Protein AF-A0A6V7JJ59-F1 (afdb_monomer_lite)

Structure (mmCIF, N/CA/C/O backbone):
data_AF-A0A6V7JJ59-F1
#
_entry.id   AF-A0A6V7JJ59-F1
#
loop_
_atom_site.group_PDB
_atom_site.id
_atom_site.type_symbol
_atom_site.label_atom_id
_atom_site.label_alt_id
_atom_site.label_comp_id
_atom_site.label_asym_id
_atom_site.label_entity_id
_atom_site.label_seq_id
_atom_site.pdbx_PDB_ins_code
_atom_site.Cartn_x
_atom_site.Cartn_y
_atom_site.Cartn_z
_atom_site.occupancy
_atom_site.B_iso_or_equiv
_atom_site.auth_seq_id
_atom_site.auth_comp_id
_atom_site.auth_asym_id
_atom_site.auth_atom_id
_atom_site.pdbx_PDB_model_num
ATOM 1 N N . HIS A 1 1 ? 4.811 9.985 -15.281 1.00 83.25 1 HIS A N 1
ATOM 2 C CA . HIS A 1 1 ? 3.683 9.037 -15.397 1.00 83.25 1 HIS A CA 1
ATOM 3 C C . HIS A 1 1 ? 2.992 9.279 -16.733 1.00 83.25 1 HIS A C 1
ATOM 5 O O . HIS A 1 1 ? 3.096 10.385 -17.253 1.00 83.25 1 HIS A O 1
ATOM 11 N N . TYR A 1 2 ? 2.347 8.267 -17.303 1.00 92.44 2 TYR A N 1
ATOM 12 C CA . TYR A 1 2 ? 1.608 8.367 -18.569 1.00 92.44 2 TYR A CA 1
ATOM 13 C C . TYR A 1 2 ? 0.439 7.370 -18.578 1.00 92.44 2 TYR A C 1
ATOM 15 O O . TYR A 1 2 ? 0.347 6.548 -17.668 1.00 92.44 2 TYR A O 1
ATOM 23 N N . GLN A 1 3 ? -0.459 7.449 -19.565 1.00 94.62 3 GLN A N 1
ATOM 24 C CA . GLN A 1 3 ? -1.525 6.460 -19.764 1.00 94.62 3 GLN A CA 1
ATOM 25 C C . GLN A 1 3 ? -1.158 5.477 -20.883 1.00 94.62 3 GLN A C 1
ATOM 27 O O . GLN A 1 3 ? -0.693 5.909 -21.938 1.00 94.62 3 GLN A O 1
ATOM 32 N N . ASP A 1 4 ? -1.352 4.175 -20.656 1.00 92.69 4 ASP A N 1
ATOM 33 C CA . ASP A 1 4 ? -1.172 3.144 -21.687 1.00 92.69 4 ASP A CA 1
ATOM 34 C C . ASP A 1 4 ? -2.335 3.132 -22.707 1.00 92.69 4 ASP A C 1
ATOM 36 O O . ASP A 1 4 ? -3.289 3.910 -22.617 1.00 92.69 4 ASP A O 1
ATOM 40 N N . THR A 1 5 ? -2.286 2.221 -23.684 1.00 95.44 5 THR A N 1
ATOM 41 C CA . THR A 1 5 ? -3.347 2.063 -24.699 1.00 95.44 5 THR A CA 1
ATOM 42 C C . THR A 1 5 ? -4.709 1.687 -24.109 1.00 95.44 5 THR A C 1
ATOM 44 O O . THR A 1 5 ? -5.734 1.887 -24.757 1.00 95.44 5 THR A O 1
ATOM 47 N N . ASN A 1 6 ? -4.731 1.175 -22.879 1.00 95.38 6 ASN A N 1
ATOM 48 C CA . ASN A 1 6 ? -5.925 0.800 -22.132 1.00 95.38 6 ASN A CA 1
ATOM 49 C C . ASN A 1 6 ? -6.365 1.898 -21.145 1.00 95.38 6 ASN A C 1
ATOM 51 O O . ASN A 1 6 ? -7.271 1.670 -20.347 1.00 95.38 6 ASN A O 1
ATOM 55 N N . LYS A 1 7 ? -5.758 3.094 -21.208 1.00 93.94 7 LYS A N 1
ATOM 56 C CA . LYS A 1 7 ? -5.994 4.230 -20.301 1.00 93.94 7 LYS A CA 1
ATOM 57 C C . LYS A 1 7 ? -5.618 3.952 -18.839 1.00 93.94 7 LYS A C 1
ATOM 59 O O . LYS A 1 7 ? -6.077 4.664 -17.945 1.00 93.94 7 LYS A O 1
ATOM 64 N N . ASN A 1 8 ? -4.763 2.965 -18.576 1.00 93.75 8 ASN A N 1
ATOM 65 C CA . ASN A 1 8 ? -4.216 2.736 -17.242 1.00 93.75 8 ASN A CA 1
ATOM 66 C C . ASN A 1 8 ? -3.063 3.696 -16.973 1.00 93.75 8 ASN A C 1
ATOM 68 O O . ASN A 1 8 ? -2.225 3.929 -17.843 1.00 93.75 8 ASN A O 1
ATOM 72 N N . TRP A 1 9 ? -2.968 4.199 -15.743 1.00 93.50 9 TRP A N 1
ATOM 73 C CA . TRP A 1 9 ? -1.807 4.971 -15.315 1.00 93.50 9 TRP A CA 1
ATOM 74 C C . TRP A 1 9 ? -0.579 4.077 -15.141 1.00 93.50 9 TRP A C 1
ATOM 76 O O . TRP A 1 9 ? -0.592 3.125 -14.360 1.00 93.50 9 TRP A O 1
ATOM 86 N N . VAL A 1 10 ? 0.500 4.440 -15.830 1.00 93.94 10 VAL A N 1
ATOM 87 C CA . VAL A 1 10 ? 1.815 3.811 -15.727 1.00 93.94 10 VAL A CA 1
ATOM 88 C C . VAL A 1 10 ? 2.790 4.763 -15.040 1.00 93.94 10 VAL A C 1
ATOM 90 O O . VAL A 1 10 ? 2.888 5.957 -15.361 1.00 93.94 10 VAL A O 1
ATOM 93 N N . PHE A 1 11 ? 3.537 4.208 -14.089 1.00 94.56 11 PHE A N 1
ATOM 94 C CA . PHE A 1 11 ? 4.533 4.910 -13.293 1.00 94.56 11 PHE A CA 1
ATOM 95 C C . PHE A 1 11 ? 5.925 4.354 -13.583 1.00 94.56 11 PHE A C 1
ATOM 97 O O . PHE A 1 11 ? 6.100 3.159 -13.806 1.00 94.56 11 PHE A O 1
ATOM 104 N N . THR A 1 12 ? 6.909 5.244 -13.562 1.00 95.31 12 THR A N 1
ATOM 105 C CA . THR A 1 12 ? 8.328 4.901 -13.636 1.00 95.31 12 THR A CA 1
ATOM 106 C C . THR A 1 12 ? 8.970 5.455 -12.378 1.00 95.31 12 THR A C 1
ATOM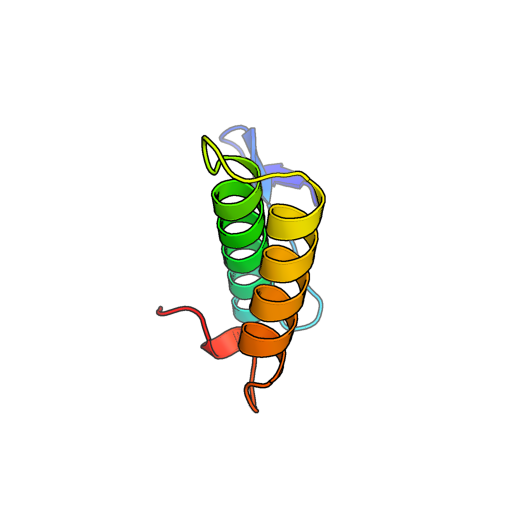 108 O O . THR A 1 12 ? 8.799 6.640 -12.087 1.00 95.31 12 THR A O 1
ATOM 111 N N . CYS A 1 13 ? 9.652 4.595 -11.630 1.00 92.81 13 CYS A N 1
ATOM 112 C CA . CYS A 1 13 ? 10.295 4.927 -10.364 1.00 92.81 13 CYS A CA 1
ATOM 113 C C . CYS A 1 13 ? 11.818 4.793 -10.517 1.00 92.81 13 CYS A C 1
ATOM 115 O O . CYS A 1 13 ? 12.288 4.085 -11.412 1.00 92.81 13 CYS A O 1
ATOM 117 N N . GLN A 1 14 ? 12.584 5.503 -9.688 1.00 94.06 14 GLN A N 1
ATOM 118 C CA . GLN A 1 14 ? 14.040 5.616 -9.843 1.00 94.06 14 GLN A CA 1
ATOM 119 C C . GLN A 1 14 ? 14.766 4.291 -9.586 1.00 94.06 14 GLN A C 1
ATOM 121 O O . GLN A 1 14 ? 15.811 4.032 -10.175 1.00 94.06 14 GLN A O 1
ATOM 126 N N . HIS A 1 15 ? 14.180 3.429 -8.759 1.00 90.31 15 HIS A N 1
ATOM 127 C CA . HIS A 1 15 ? 14.708 2.124 -8.376 1.00 90.31 15 HIS A CA 1
ATOM 128 C C . HIS A 1 15 ? 13.963 0.967 -9.071 1.00 90.31 15 HIS A C 1
ATOM 130 O O . HIS A 1 15 ? 13.956 -0.167 -8.593 1.00 90.31 15 HIS A O 1
ATOM 136 N N . GLY A 1 16 ? 13.330 1.236 -10.219 1.00 90.12 16 GLY A N 1
ATOM 137 C CA . GLY A 1 16 ? 12.710 0.217 -11.068 1.00 90.12 16 GLY A CA 1
ATOM 138 C C . GLY A 1 16 ? 11.323 -0.254 -10.611 1.00 90.12 16 GLY A C 1
ATOM 139 O O . GLY A 1 16 ? 10.616 0.418 -9.856 1.00 90.12 16 GLY A O 1
ATOM 140 N N . SER A 1 17 ? 10.895 -1.411 -11.128 1.00 90.56 17 SER A N 1
ATOM 141 C CA . SER A 1 17 ? 9.533 -1.933 -10.944 1.00 90.56 17 SER A CA 1
ATOM 142 C C . SER A 1 17 ? 9.222 -2.331 -9.502 1.00 90.56 17 SER A C 1
ATOM 144 O O . SER A 1 17 ? 8.089 -2.136 -9.061 1.00 90.56 17 SER A O 1
ATOM 146 N N . SER A 1 18 ? 10.205 -2.837 -8.755 1.00 89.56 18 SER A N 1
ATOM 147 C CA . SER A 1 18 ? 10.027 -3.237 -7.354 1.00 89.56 18 SER A CA 1
ATOM 148 C C . SER A 1 18 ? 9.677 -2.041 -6.460 1.00 89.56 18 SER A C 1
ATOM 150 O O . SER A 1 18 ? 8.754 -2.139 -5.658 1.00 89.56 18 SER A O 1
ATOM 152 N N . GLU A 1 19 ? 10.309 -0.875 -6.652 1.00 91.25 19 GLU A N 1
ATOM 153 C CA . GLU A 1 19 ? 9.928 0.354 -5.932 1.00 91.25 19 GLU A CA 1
ATOM 154 C C . GLU A 1 19 ? 8.514 0.805 -6.303 1.00 91.25 19 GLU A C 1
ATOM 156 O O . GLU A 1 19 ? 7.712 1.111 -5.423 1.00 91.25 19 GLU A O 1
ATOM 161 N N . CYS A 1 20 ? 8.160 0.799 -7.593 1.00 92.38 20 CYS A N 1
ATOM 162 C CA . CYS A 1 20 ? 6.797 1.140 -8.002 1.00 92.38 20 CYS A CA 1
ATOM 163 C C . CYS A 1 20 ? 5.751 0.192 -7.389 1.00 92.38 20 CYS A C 1
ATOM 165 O O . CYS A 1 20 ? 4.658 0.633 -7.024 1.00 92.38 20 CYS A O 1
ATOM 167 N N . ARG A 1 21 ? 6.078 -1.099 -7.254 1.00 91.06 21 ARG A N 1
ATOM 168 C CA . ARG A 1 21 ? 5.225 -2.096 -6.594 1.00 91.06 21 ARG A CA 1
ATOM 169 C C . ARG A 1 21 ? 5.103 -1.818 -5.095 1.00 91.06 21 ARG A C 1
ATOM 171 O O . ARG A 1 21 ? 3.983 -1.811 -4.586 1.00 91.06 21 ARG A O 1
ATOM 178 N N . GLY A 1 22 ? 6.219 -1.515 -4.429 1.00 91.88 22 GLY A N 1
ATOM 179 C CA . GLY A 1 22 ? 6.268 -1.071 -3.033 1.00 91.88 22 GLY A CA 1
ATOM 180 C C . GLY A 1 22 ? 5.375 0.143 -2.780 1.00 91.88 22 GLY A C 1
ATOM 181 O O . GLY A 1 22 ? 4.472 0.087 -1.949 1.00 91.88 22 GLY A O 1
ATOM 182 N N . ASN A 1 23 ? 5.529 1.194 -3.589 1.00 93.06 23 ASN A N 1
ATOM 183 C CA . ASN A 1 23 ? 4.720 2.412 -3.504 1.00 93.06 23 ASN A CA 1
ATOM 184 C C . ASN A 1 23 ? 3.224 2.128 -3.691 1.00 93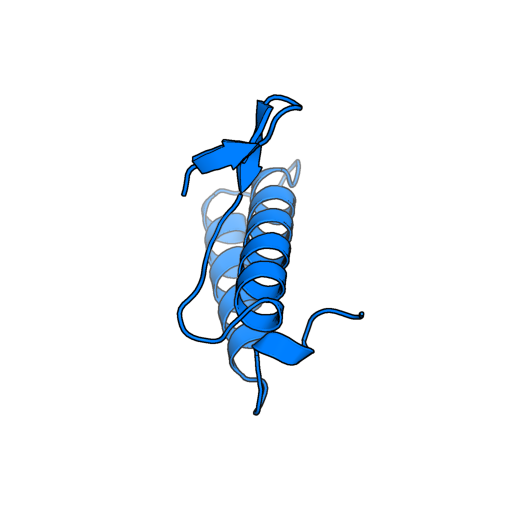.06 23 ASN A C 1
ATOM 186 O O . ASN A 1 23 ? 2.386 2.674 -2.971 1.00 93.06 23 ASN A O 1
ATOM 190 N N . LYS A 1 24 ? 2.873 1.247 -4.637 1.00 93.44 24 LYS A N 1
ATOM 191 C CA . LYS A 1 24 ? 1.482 0.836 -4.860 1.00 93.44 24 LYS A CA 1
ATOM 192 C C . LYS A 1 24 ? 0.915 0.087 -3.651 1.00 93.44 24 LYS A C 1
ATOM 194 O O . LYS A 1 24 ? -0.198 0.388 -3.229 1.00 93.44 24 LYS A O 1
ATOM 199 N N . ALA A 1 25 ? 1.664 -0.852 -3.077 1.00 93.19 25 ALA A N 1
ATOM 200 C CA . ALA A 1 25 ? 1.228 -1.596 -1.897 1.00 93.19 25 ALA A CA 1
ATOM 201 C C . ALA A 1 25 ? 1.086 -0.693 -0.664 1.00 93.19 25 ALA A C 1
ATOM 203 O O . ALA A 1 25 ? 0.092 -0.794 0.054 1.00 93.19 25 ALA A O 1
ATOM 204 N N . GLN A 1 26 ? 2.026 0.234 -0.454 1.00 94.75 26 GLN A N 1
ATOM 205 C CA . GLN A 1 26 ? 1.944 1.221 0.621 1.00 94.75 26 GLN A CA 1
ATOM 206 C C . GLN A 1 26 ? 0.704 2.114 0.466 1.00 94.75 26 GLN A C 1
ATOM 208 O O . GLN A 1 26 ? -0.001 2.349 1.446 1.00 94.75 26 GLN A O 1
ATOM 213 N N . ALA A 1 27 ? 0.380 2.554 -0.756 1.00 95.88 27 ALA A N 1
ATOM 214 C CA . ALA A 1 27 ? -0.845 3.308 -1.019 1.00 95.88 27 ALA A CA 1
ATOM 215 C C . ALA A 1 27 ? -2.109 2.503 -0.666 1.00 95.88 27 ALA A C 1
ATOM 217 O O . ALA A 1 27 ? -2.999 3.030 -0.003 1.00 95.88 27 ALA A O 1
ATOM 218 N N . CYS A 1 28 ? -2.169 1.218 -1.035 1.00 96.00 28 CYS A N 1
ATOM 219 C CA . CYS A 1 28 ? -3.281 0.340 -0.657 1.00 96.00 28 CYS A CA 1
ATOM 220 C C . CYS A 1 28 ? -3.388 0.136 0.864 1.00 96.00 28 CYS A C 1
ATOM 222 O O . CYS A 1 28 ? -4.491 0.140 1.404 1.00 96.00 28 CYS A O 1
ATOM 224 N N . GLY A 1 29 ? -2.264 -0.025 1.568 1.00 95.69 29 GLY A N 1
ATOM 225 C CA . GLY A 1 29 ? -2.263 -0.169 3.027 1.00 95.69 29 GLY A CA 1
ATOM 226 C C . GLY A 1 29 ? -2.769 1.087 3.741 1.00 95.69 29 GLY A C 1
ATOM 227 O O . GLY A 1 29 ? -3.595 0.994 4.649 1.00 95.69 29 GLY A O 1
ATOM 228 N N . LEU A 1 30 ? -2.344 2.269 3.283 1.00 97.62 30 LEU A N 1
ATOM 229 C CA . LEU A 1 30 ? -2.839 3.549 3.797 1.00 97.62 30 LEU A CA 1
ATOM 230 C C . LEU A 1 30 ? -4.334 3.744 3.514 1.00 97.62 30 LEU A C 1
ATOM 232 O O . LEU A 1 30 ? -5.067 4.195 4.397 1.00 97.62 30 LEU A O 1
ATOM 236 N N . ASP A 1 31 ? -4.802 3.367 2.323 1.00 98.12 31 ASP A N 1
ATOM 237 C CA . ASP A 1 31 ? -6.223 3.416 1.967 1.00 98.12 31 ASP A CA 1
ATOM 238 C C . ASP A 1 31 ? -7.065 2.506 2.875 1.00 98.12 31 ASP A C 1
ATOM 240 O O . ASP A 1 31 ? -8.074 2.948 3.435 1.00 98.12 31 ASP A O 1
ATOM 244 N N . ALA A 1 32 ? -6.594 1.282 3.133 1.00 97.69 32 ALA A N 1
ATOM 245 C CA . ALA A 1 32 ? -7.246 0.345 4.045 1.00 97.69 32 ALA A CA 1
ATOM 246 C C . ALA A 1 32 ? -7.343 0.898 5.478 1.00 97.69 32 ALA A C 1
ATOM 248 O O . ALA A 1 32 ? -8.407 0.811 6.093 1.00 97.69 32 ALA A O 1
ATOM 249 N N . ILE A 1 33 ? -6.274 1.519 5.995 1.00 98.12 33 ILE A N 1
ATOM 250 C CA . ILE A 1 33 ? -6.275 2.177 7.314 1.00 98.12 33 ILE A CA 1
ATOM 251 C C . ILE A 1 33 ? -7.269 3.344 7.334 1.00 98.12 33 ILE A C 1
ATOM 253 O O . ILE A 1 33 ? -8.047 3.489 8.282 1.00 98.12 33 ILE A O 1
ATOM 257 N N . SER A 1 34 ? -7.282 4.164 6.281 1.00 96.88 34 SER A N 1
ATOM 258 C CA . SER A 1 34 ? -8.198 5.304 6.173 1.00 96.88 34 SER A CA 1
ATOM 259 C C . SER A 1 34 ? -9.669 4.865 6.144 1.00 96.88 34 SER A C 1
ATOM 261 O O . SER A 1 34 ? -10.525 5.519 6.750 1.00 96.88 34 SER A O 1
ATOM 263 N N . SER A 1 35 ? -9.936 3.701 5.547 1.00 97.00 35 SER A N 1
ATOM 264 C CA . SER A 1 35 ? -11.256 3.085 5.400 1.00 97.00 35 SER A CA 1
ATOM 265 C C . SER A 1 35 ? -11.715 2.280 6.624 1.00 97.00 35 SER A C 1
ATOM 267 O O . SER A 1 35 ? -12.820 1.739 6.622 1.00 97.00 35 SER A O 1
ATOM 269 N N . LEU A 1 36 ? -10.917 2.208 7.700 1.00 96.94 36 LEU A N 1
ATOM 270 C CA . LEU A 1 36 ? -11.328 1.534 8.934 1.00 96.94 36 LEU A CA 1
ATOM 271 C C . LEU A 1 36 ? -12.558 2.215 9.548 1.00 96.94 36 LEU A C 1
ATOM 273 O O . LEU A 1 36 ? -12.518 3.376 9.972 1.00 96.94 36 LEU A O 1
ATOM 277 N N . ASN A 1 37 ? -13.653 1.465 9.631 1.00 95.69 37 ASN A N 1
ATOM 278 C CA . ASN A 1 37 ? -14.877 1.901 10.288 1.00 95.69 37 ASN A CA 1
ATOM 279 C C . ASN A 1 37 ? -14.699 1.872 11.812 1.00 95.69 37 ASN A C 1
ATOM 281 O O . ASN A 1 37 ? -14.129 0.933 12.362 1.00 95.69 37 ASN A O 1
ATOM 285 N N . GLY A 1 38 ? -15.187 2.904 12.504 1.00 93.56 38 GLY A N 1
ATOM 286 C CA . GLY A 1 38 ? -15.145 2.984 13.970 1.00 93.56 38 GLY A CA 1
ATOM 287 C C . GLY A 1 38 ? -13.797 3.390 14.584 1.00 93.56 38 GLY A C 1
ATOM 288 O O . GLY A 1 38 ? -13.730 3.589 15.793 1.00 93.56 38 GLY A O 1
ATOM 289 N N . ALA A 1 39 ? -12.737 3.567 13.789 1.00 95.88 39 ALA A N 1
ATOM 290 C CA . ALA A 1 39 ? -11.480 4.147 14.263 1.00 95.88 39 ALA A CA 1
ATOM 291 C C . ALA A 1 39 ? -11.544 5.686 14.249 1.00 95.88 39 ALA A C 1
ATOM 293 O O . ALA A 1 39 ? -11.992 6.277 13.262 1.00 95.88 39 ALA A O 1
ATOM 294 N N . SER A 1 40 ? -11.063 6.334 15.317 1.00 97.75 40 SER A N 1
ATOM 295 C CA . SER A 1 40 ? -10.918 7.796 15.358 1.00 97.75 40 SER A CA 1
ATOM 296 C C . SER A 1 40 ? -9.839 8.277 14.383 1.00 97.75 40 SER A C 1
ATOM 298 O O . SER A 1 40 ? -9.004 7.494 13.917 1.00 97.75 40 SER A O 1
ATOM 300 N N . PHE A 1 41 ? -9.831 9.578 14.093 1.00 97.44 41 PHE A N 1
ATOM 301 C CA . PHE A 1 41 ? -8.804 10.191 13.252 1.00 97.44 41 PHE A CA 1
ATOM 302 C C . PHE A 1 41 ? -7.393 9.953 13.813 1.00 97.44 41 PHE A C 1
ATOM 304 O O . PHE A 1 41 ? -6.501 9.522 13.086 1.00 97.44 41 PHE A O 1
ATOM 311 N N . GLU A 1 42 ? -7.208 10.140 15.120 1.00 98.00 42 GLU A N 1
ATOM 312 C CA . GLU A 1 42 ? -5.925 9.962 15.806 1.00 98.00 42 GLU A CA 1
ATOM 313 C C . GLU A 1 42 ? -5.448 8.512 15.702 1.00 98.00 42 GLU A C 1
ATOM 315 O O . GLU A 1 42 ? -4.268 8.255 15.452 1.00 98.00 42 GLU A O 1
ATOM 320 N N . LYS A 1 43 ? -6.372 7.548 15.830 1.00 97.94 43 LYS A N 1
ATOM 321 C CA . LYS A 1 43 ? -6.034 6.131 15.692 1.00 97.94 43 LYS A CA 1
ATOM 322 C C . LYS A 1 43 ? -5.618 5.7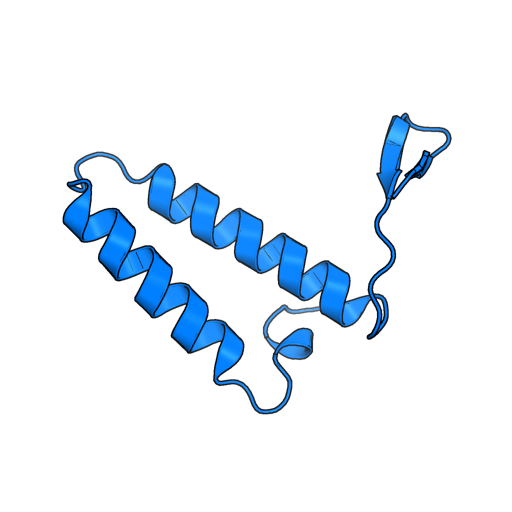89 14.263 1.00 97.94 43 LYS A C 1
ATOM 324 O O . LYS A 1 43 ? -4.635 5.073 14.092 1.00 97.94 43 LYS A O 1
ATOM 329 N N . LYS A 1 44 ? -6.324 6.308 13.253 1.00 98.31 44 LYS A N 1
ATOM 330 C CA . LYS A 1 44 ? -5.956 6.125 11.838 1.00 98.31 44 LYS A CA 1
ATOM 331 C C . LYS A 1 44 ? -4.591 6.738 11.539 1.00 98.31 44 LYS A C 1
ATOM 333 O O . LYS A 1 44 ? -3.762 6.080 10.928 1.00 98.31 44 LYS A O 1
ATOM 338 N N . GLN A 1 45 ? -4.327 7.948 12.031 1.00 97.94 45 GLN A N 1
ATOM 339 C CA . GLN A 1 45 ? -3.036 8.611 11.859 1.00 97.94 45 GLN A CA 1
ATOM 340 C C . GLN A 1 45 ? -1.890 7.814 12.498 1.00 97.94 45 GLN A C 1
ATOM 342 O O . GLN A 1 45 ? -0.862 7.615 11.854 1.00 97.94 45 GLN A O 1
ATOM 347 N N . SER A 1 46 ? -2.073 7.330 13.731 1.00 98.25 46 SER A N 1
ATOM 348 C CA . SER A 1 46 ? -1.086 6.477 14.407 1.00 98.25 46 SER A CA 1
ATOM 349 C C . SER A 1 46 ? -0.817 5.205 13.605 1.00 98.25 46 SER A C 1
ATOM 351 O O . SER A 1 46 ? 0.334 4.911 13.305 1.00 98.25 46 SER A O 1
ATOM 353 N N . LEU A 1 47 ? -1.873 4.497 13.186 1.00 98.12 47 LEU A N 1
ATOM 354 C CA . LEU A 1 47 ? -1.746 3.269 12.398 1.00 98.12 47 LEU A CA 1
ATOM 355 C C . LEU A 1 47 ? -1.036 3.506 11.061 1.00 98.12 47 LEU A C 1
ATOM 357 O O . LEU A 1 47 ? -0.227 2.678 10.657 1.00 98.12 47 LEU A O 1
ATOM 361 N N . SER A 1 48 ? -1.305 4.626 10.386 1.00 97.81 48 SER A N 1
ATOM 362 C CA . SER A 1 48 ? -0.627 4.984 9.137 1.00 97.81 48 SER A CA 1
ATOM 363 C C . SER A 1 48 ? 0.876 5.170 9.334 1.00 97.81 48 SER A C 1
ATOM 365 O O . SER A 1 48 ? 1.656 4.690 8.516 1.00 97.81 48 SER A O 1
ATOM 367 N N . VAL A 1 49 ? 1.297 5.839 10.413 1.00 97.50 49 VAL A N 1
ATOM 368 C CA . VAL A 1 49 ? 2.724 6.031 10.724 1.00 97.50 49 VAL A CA 1
ATOM 369 C C . VAL A 1 49 ? 3.382 4.703 11.093 1.00 97.50 49 VAL A C 1
ATOM 371 O O . VAL A 1 49 ? 4.440 4.389 10.554 1.00 97.50 49 VAL A O 1
ATOM 374 N N . ASP A 1 50 ? 2.737 3.902 11.943 1.00 97.25 50 ASP A N 1
ATOM 375 C CA . ASP A 1 50 ? 3.236 2.580 12.342 1.00 97.25 50 ASP A CA 1
ATOM 376 C C . ASP A 1 50 ? 3.410 1.660 11.124 1.00 97.25 50 ASP A C 1
ATOM 378 O O . ASP A 1 50 ? 4.433 0.991 10.977 1.00 97.25 50 ASP A O 1
ATOM 382 N N . PHE A 1 51 ? 2.436 1.675 10.212 1.00 95.25 51 PHE A N 1
ATOM 383 C CA . PHE A 1 51 ? 2.481 0.921 8.965 1.00 95.25 51 PHE A CA 1
ATOM 384 C C . PHE A 1 51 ? 3.638 1.363 8.063 1.00 95.25 51 PHE A C 1
ATOM 386 O O . PHE A 1 51 ? 4.410 0.516 7.616 1.00 95.25 51 PHE A O 1
ATOM 393 N N . VAL A 1 52 ? 3.790 2.672 7.822 1.00 94.44 52 VAL A N 1
ATOM 394 C CA . VAL A 1 52 ? 4.883 3.202 6.991 1.00 94.44 52 VAL A CA 1
ATOM 395 C C . VAL A 1 52 ? 6.242 2.859 7.594 1.00 94.44 52 VAL A C 1
ATOM 397 O O . VAL A 1 52 ? 7.119 2.394 6.873 1.00 94.44 52 VAL A O 1
ATOM 400 N N . ASN A 1 53 ? 6.411 3.024 8.907 1.00 93.88 53 ASN A N 1
ATOM 401 C CA . ASN A 1 53 ? 7.652 2.655 9.584 1.00 93.88 53 ASN A CA 1
ATOM 402 C C . ASN A 1 53 ? 7.960 1.166 9.398 1.00 93.88 53 ASN A C 1
ATOM 404 O O . ASN A 1 53 ? 9.077 0.823 9.034 1.00 93.88 53 ASN A O 1
ATOM 408 N N . CYS A 1 54 ? 6.968 0.289 9.571 1.00 91.88 54 CYS A N 1
ATOM 409 C CA . CYS A 1 54 ? 7.152 -1.152 9.412 1.00 91.88 54 CYS A CA 1
ATOM 410 C C . CYS A 1 54 ? 7.602 -1.546 7.995 1.00 91.88 54 CYS A C 1
ATOM 412 O O . CYS A 1 54 ? 8.543 -2.323 7.853 1.00 91.88 54 CYS A O 1
ATOM 414 N N . VAL A 1 55 ? 6.969 -1.011 6.944 1.00 90.19 55 VAL A N 1
ATOM 415 C CA . VAL A 1 55 ? 7.323 -1.379 5.557 1.00 90.19 55 VAL A CA 1
ATOM 416 C C . VAL A 1 55 ? 8.646 -0.764 5.096 1.00 90.19 55 VAL A C 1
ATOM 418 O O . VAL A 1 55 ? 9.304 -1.320 4.218 1.00 90.19 55 VAL A O 1
ATOM 421 N N . MET A 1 56 ? 9.053 0.355 5.701 1.00 90.31 56 MET A N 1
ATOM 422 C CA . MET A 1 56 ? 10.307 1.044 5.388 1.00 90.31 56 MET A CA 1
ATOM 423 C C . MET A 1 56 ? 11.499 0.580 6.240 1.00 90.31 56 MET A C 1
ATOM 425 O O . MET A 1 56 ? 12.630 0.899 5.886 1.00 90.31 56 MET A O 1
ATOM 429 N N . ASP A 1 57 ? 11.278 -0.182 7.318 1.00 88.69 57 ASP A N 1
ATOM 430 C CA . ASP A 1 57 ? 12.337 -0.751 8.177 1.00 88.69 57 ASP A CA 1
ATOM 431 C C . ASP A 1 57 ? 13.053 -1.956 7.533 1.00 88.69 57 ASP A C 1
ATOM 433 O O . ASP A 1 57 ? 14.125 -2.382 7.962 1.00 88.69 57 ASP A O 1
AT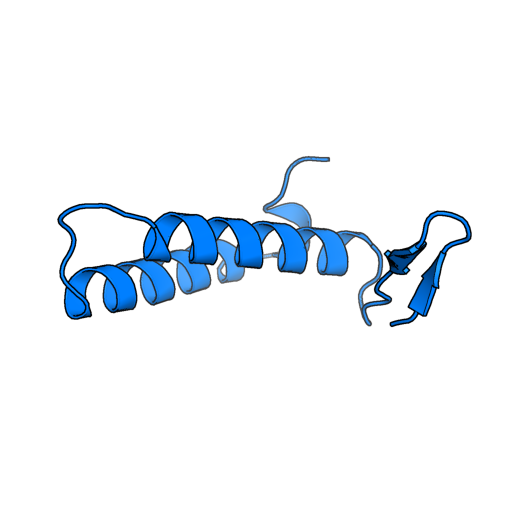OM 437 N N . ALA A 1 58 ? 12.489 -2.517 6.459 1.00 80.81 58 ALA A N 1
ATOM 438 C CA . ALA A 1 58 ? 13.126 -3.599 5.723 1.00 80.81 58 ALA A CA 1
ATOM 439 C C . ALA A 1 58 ? 14.450 -3.1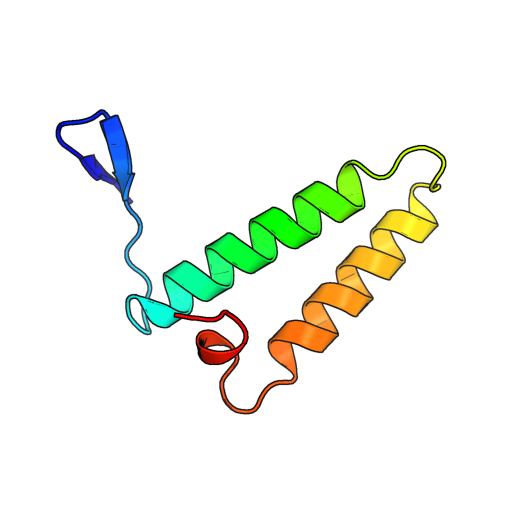41 5.084 1.00 80.81 58 ALA A C 1
ATOM 441 O O . ALA A 1 58 ? 14.523 -2.085 4.461 1.00 80.81 58 ALA A O 1
ATOM 442 N N . ILE A 1 59 ? 15.479 -4.000 5.131 1.00 73.81 59 ILE A N 1
ATOM 443 C CA . ILE A 1 59 ? 16.787 -3.759 4.480 1.00 73.81 59 ILE A CA 1
ATOM 444 C C . ILE A 1 59 ? 16.617 -3.442 2.982 1.00 73.81 59 ILE A C 1
ATOM 446 O O . ILE A 1 59 ? 17.379 -2.663 2.413 1.00 73.81 59 ILE A O 1
ATOM 450 N N . ASN A 1 60 ? 15.606 -4.041 2.346 1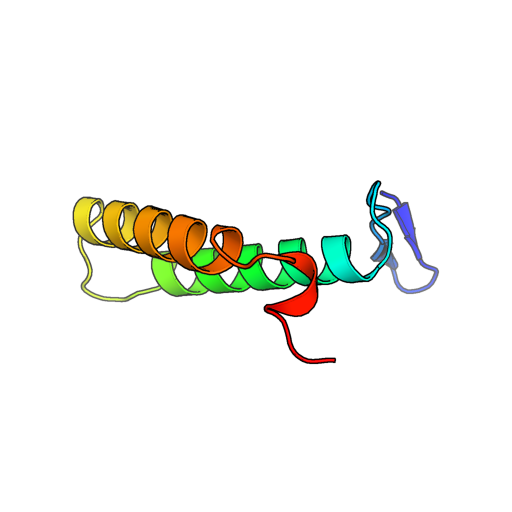.00 72.38 60 ASN A N 1
ATOM 451 C CA . ASN A 1 60 ? 15.168 -3.687 1.003 1.00 72.38 60 ASN A CA 1
ATOM 452 C C . ASN A 1 60 ? 13.637 -3.503 0.989 1.00 72.38 60 ASN A C 1
ATOM 454 O O . ASN A 1 60 ? 12.914 -4.486 0.796 1.00 72.38 60 ASN A O 1
ATOM 458 N N . PRO A 1 61 ? 13.129 -2.268 1.171 1.00 73.00 61 PRO A N 1
ATOM 459 C CA . PRO A 1 61 ? 11.690 -1.984 1.216 1.00 73.00 61 PRO A CA 1
ATOM 460 C C . PRO A 1 61 ? 10.952 -2.414 -0.056 1.00 73.00 61 PRO A C 1
ATOM 462 O O . PRO A 1 61 ? 9.782 -2.789 -0.017 1.00 73.00 61 PRO A O 1
ATOM 465 N N . ALA A 1 62 ? 11.655 -2.441 -1.192 1.00 69.31 62 ALA A N 1
ATOM 466 C CA . ALA A 1 62 ? 11.093 -2.859 -2.470 1.00 69.31 62 ALA A CA 1
ATOM 467 C C . ALA A 1 62 ? 10.757 -4.366 -2.531 1.00 69.31 62 ALA A C 1
ATOM 469 O O . ALA A 1 62 ? 10.011 -4.774 -3.418 1.00 69.31 62 ALA A O 1
ATOM 470 N N . LEU A 1 63 ? 11.276 -5.182 -1.600 1.00 69.25 63 LEU A N 1
ATOM 471 C CA . LEU A 1 63 ? 10.974 -6.616 -1.468 1.00 69.25 63 LEU A CA 1
ATOM 472 C C . LEU A 1 63 ? 9.951 -6.929 -0.365 1.00 69.25 63 LEU A C 1
ATOM 474 O O . LEU A 1 63 ? 9.614 -8.093 -0.163 1.00 69.25 63 LEU A O 1
ATOM 478 N N . ALA A 1 64 ? 9.438 -5.922 0.349 1.00 69.44 64 ALA A N 1
ATOM 479 C CA . ALA A 1 64 ? 8.402 -6.129 1.365 1.00 69.44 64 ALA A CA 1
ATOM 480 C C . ALA A 1 64 ? 7.056 -6.580 0.758 1.00 69.44 64 ALA A C 1
ATOM 482 O O . ALA A 1 64 ? 6.176 -7.062 1.470 1.00 69.44 64 ALA A O 1
ATOM 483 N N . VAL A 1 65 ? 6.895 -6.432 -0.562 1.00 73.75 65 VAL A N 1
ATOM 484 C CA . VAL A 1 65 ? 5.713 -6.855 -1.316 1.00 73.75 65 VAL A CA 1
ATOM 485 C C . VAL A 1 65 ? 6.037 -8.142 -2.079 1.00 73.75 65 VAL A C 1
ATOM 487 O O . VAL A 1 65 ? 6.989 -8.131 -2.859 1.00 73.75 65 VAL A O 1
ATOM 490 N N . PRO A 1 66 ? 5.259 -9.228 -1.904 1.00 67.69 66 PRO A N 1
ATOM 491 C CA . PRO A 1 66 ? 5.434 -10.456 -2.675 1.00 67.69 66 PRO A CA 1
ATOM 492 C C . PRO A 1 66 ? 5.367 -10.225 -4.194 1.00 67.69 66 PRO A C 1
ATOM 494 O O . PRO A 1 66 ? 4.652 -9.336 -4.674 1.00 67.69 66 PRO A O 1
ATOM 497 N N . GLU A 1 67 ? 6.123 -11.039 -4.935 1.00 61.25 67 GLU A N 1
ATOM 498 C CA . GLU A 1 67 ? 6.140 -11.044 -6.404 1.00 61.25 67 GLU A CA 1
ATOM 499 C C . GLU A 1 67 ? 4.841 -11.581 -7.024 1.00 61.25 67 GLU A C 1
ATOM 501 O O . GLU A 1 67 ? 4.268 -12.552 -6.481 1.00 61.25 67 GLU A O 1
#

Secondary structure (DSSP, 8-state):
-EE-TTS-EE---TTHHHHHHHHHHHHHHHHHHHT-TT--HHHHHHHHHHHHHHHHSSSSGGGSS--

Foldseek 3Di:
DDADPVRDDDDADPVGDLVVVLVVVLVVQLVVLVPDPPDDPVRSVVSNVVSVCVLVVDPDSSPSDPD

InterPro domains:
  IPR004911 Gamma interferon inducible lysosomal thiol reductase GILT [PF03227] (3-57)

Radius of gyration: 14.21 Å; chains: 1; bounding box: 32×21×40 Å

Organism: NCBI:txid1563983

Sequence (67 aa):
HYQDTNKNWVFTCQHGSSECRGNKAQACGLDAISSLNGASFEKKQSLSVDFVNCVMDAINPALAVPE

pLDDT: mean 90.95, std 8.99, range [61.25, 98.31]